Protein AF-A0A497JJU0-F1 (afdb_monomer_lite)

Radius of gyration: 14.18 Å; chains: 1; bounding box: 27×45×28 Å

pLDDT: mean 86.38, std 14.86, range [45.91, 98.19]

Foldseek 3Di:
DQDDDDVVDLVVVCVDPVVVVVLVVQVVVVVVDPDDDDDPDLDVVPGSVVVVCVVCVVVVHDAWRDRDVVHTDPVVVVVVPDDDD

Secondary structure (DSSP, 8-state):
---S--TT-HHHHTTSHHHHHHHHHHHHHHHHS------S-SSGGGSTHHHHHHHHHTTT-------BTTB--HHHHHHHTS---

Sequence (85 aa):
ELGGYRKGGYKRHMRTKLFREGIRRLLEIARQKRTCIMCMETNPKYCHRRHISAYLERRGVEVIHILKKGQTSLSQILKASKPNT

Structure (mmCIF, N/CA/C/O backbone):
data_AF-A0A497JJU0-F1
#
_entry.id   AF-A0A497JJU0-F1
#
loop_
_atom_site.group_PDB
_atom_site.id
_atom_site.type_symbol
_atom_site.label_atom_id
_atom_site.label_alt_id
_atom_site.label_comp_id
_atom_site.label_asym_id
_atom_site.label_entity_id
_atom_site.label_seq_id
_atom_site.pdbx_PDB_ins_code
_atom_site.Cartn_x
_atom_site.Cartn_y
_atom_site.Cartn_z
_atom_site.occupancy
_atom_site.B_iso_or_equiv
_atom_site.auth_seq_id
_atom_site.auth_comp_id
_atom_site.auth_asym_id
_atom_site.auth_atom_id
_atom_site.pdbx_PDB_model_num
ATOM 1 N N . GLU A 1 1 ? 7.758 -7.111 1.485 1.00 86.12 1 GLU A N 1
ATOM 2 C CA . GLU A 1 1 ? 8.079 -5.679 1.679 1.00 86.12 1 GLU A CA 1
ATOM 3 C C . GLU A 1 1 ? 7.256 -4.782 0.759 1.00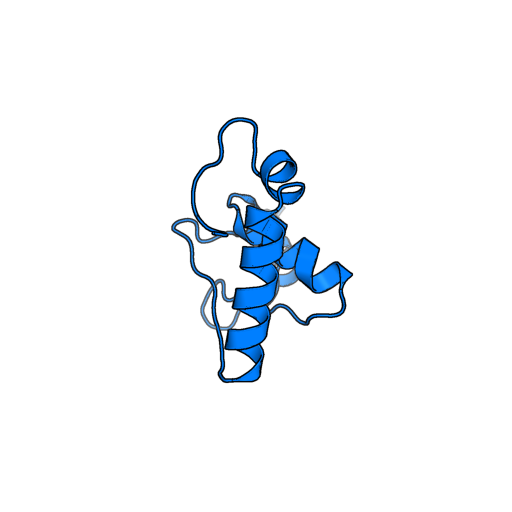 86.12 1 GLU A C 1
ATOM 5 O O . GLU A 1 1 ? 7.120 -5.095 -0.423 1.00 86.12 1 GLU A O 1
ATOM 10 N N . LEU A 1 2 ? 6.730 -3.669 1.283 1.00 95.06 2 LEU A N 1
ATOM 11 C CA . LEU A 1 2 ? 5.906 -2.716 0.521 1.00 95.06 2 LEU A CA 1
ATOM 12 C C . LEU A 1 2 ? 6.572 -1.347 0.299 1.00 95.06 2 LEU A C 1
ATOM 14 O O . LEU A 1 2 ? 6.185 -0.638 -0.625 1.00 95.06 2 LEU A O 1
ATOM 18 N N . GLY A 1 3 ? 7.567 -0.975 1.104 1.00 92.25 3 GLY A N 1
ATOM 19 C CA . GLY A 1 3 ? 8.227 0.328 1.000 1.00 92.25 3 GLY A CA 1
ATOM 20 C C . GLY A 1 3 ? 9.306 0.398 -0.083 1.00 92.25 3 GLY A C 1
ATOM 21 O O . GLY A 1 3 ? 9.652 -0.610 -0.706 1.00 92.25 3 GLY A O 1
ATOM 22 N N . GLY A 1 4 ? 9.859 1.598 -0.253 1.00 89.69 4 GLY A N 1
ATOM 23 C CA . GLY A 1 4 ? 11.097 1.844 -0.994 1.00 89.69 4 GLY A CA 1
ATOM 24 C C . GLY A 1 4 ? 10.959 2.003 -2.510 1.00 89.69 4 GLY A C 1
ATOM 25 O O . GLY A 1 4 ? 9.937 1.678 -3.125 1.00 89.69 4 GLY A O 1
ATOM 26 N N . TYR A 1 5 ? 12.036 2.511 -3.110 1.00 90.19 5 TYR A N 1
ATOM 27 C CA . TYR A 1 5 ? 12.216 2.556 -4.557 1.00 90.19 5 TYR A CA 1
ATOM 28 C C . TYR A 1 5 ? 12.391 1.138 -5.119 1.00 90.19 5 TYR A C 1
ATOM 30 O O . TYR A 1 5 ? 13.009 0.275 -4.497 1.00 90.19 5 TYR A O 1
ATOM 38 N N . ARG A 1 6 ? 11.838 0.874 -6.309 1.00 94.12 6 ARG A N 1
ATOM 39 C CA . ARG A 1 6 ? 11.888 -0.447 -6.955 1.00 94.12 6 ARG A CA 1
ATOM 40 C C . ARG A 1 6 ? 12.416 -0.303 -8.382 1.00 94.12 6 ARG A C 1
ATOM 42 O O . ARG A 1 6 ? 11.781 0.352 -9.210 1.00 94.12 6 ARG A O 1
ATOM 49 N N . LYS A 1 7 ? 13.551 -0.948 -8.679 1.00 91.12 7 LYS A N 1
ATOM 50 C CA . LYS A 1 7 ? 14.147 -0.985 -10.026 1.00 91.12 7 LYS A CA 1
ATOM 51 C C . LYS A 1 7 ? 13.146 -1.580 -11.027 1.00 91.12 7 LYS A C 1
ATOM 53 O O . LYS A 1 7 ? 12.572 -2.643 -10.787 1.00 91.12 7 LYS A O 1
ATOM 58 N N . GLY A 1 8 ? 12.910 -0.881 -12.138 1.00 92.25 8 GLY A N 1
ATOM 59 C CA . GLY A 1 8 ? 11.880 -1.250 -13.123 1.00 92.25 8 GLY A CA 1
ATOM 60 C C . GLY A 1 8 ? 10.450 -0.832 -12.746 1.00 92.25 8 GLY A C 1
ATOM 61 O O . GLY A 1 8 ? 9.494 -1.238 -13.405 1.00 92.25 8 GLY A O 1
ATOM 62 N N . GLY A 1 9 ? 10.293 -0.020 -11.697 1.00 95.19 9 GLY A N 1
ATOM 63 C CA . GLY A 1 9 ? 9.041 0.633 -11.336 1.00 95.19 9 GLY A CA 1
ATOM 64 C C . GLY A 1 9 ? 8.141 -0.179 -10.405 1.00 95.19 9 GLY A C 1
ATOM 65 O O . GLY A 1 9 ? 8.095 -1.412 -10.406 1.00 95.19 9 GLY A O 1
ATOM 66 N N . TYR A 1 10 ? 7.344 0.544 -9.618 1.00 96.19 10 TYR A N 1
ATOM 67 C CA . TYR A 1 10 ? 6.509 -0.064 -8.583 1.00 96.19 10 TYR A CA 1
ATOM 68 C C . TYR A 1 10 ? 5.401 -0.968 -9.158 1.00 96.19 10 TYR A C 1
ATOM 70 O O . TYR A 1 10 ? 5.087 -2.005 -8.584 1.00 96.19 10 TYR A O 1
ATOM 78 N N . LYS A 1 11 ? 4.869 -0.663 -10.353 1.00 95.94 11 LYS A N 1
ATOM 79 C CA . LYS A 1 11 ? 3.898 -1.534 -11.050 1.00 95.94 11 LYS A CA 1
ATOM 80 C C . LYS A 1 11 ? 4.465 -2.921 -11.391 1.00 95.94 11 LYS A C 1
ATOM 82 O O . LYS A 1 11 ? 3.707 -3.886 -11.476 1.00 95.94 11 LYS A O 1
ATOM 87 N N . ARG A 1 12 ? 5.779 -3.047 -11.616 1.00 96.94 12 ARG A N 1
ATOM 88 C CA . ARG A 1 12 ? 6.429 -4.354 -11.805 1.00 96.94 12 ARG A CA 1
ATOM 89 C C . ARG A 1 12 ? 6.534 -5.088 -10.471 1.00 96.94 12 ARG A C 1
ATOM 91 O O . ARG A 1 12 ? 6.175 -6.259 -10.406 1.00 96.94 12 ARG A O 1
ATOM 98 N N . HIS A 1 13 ? 6.912 -4.379 -9.403 1.00 97.56 13 HIS A N 1
ATOM 99 C CA . HIS A 1 13 ? 6.928 -4.922 -8.037 1.00 97.56 13 HIS A CA 1
ATOM 100 C C . HIS A 1 13 ? 5.571 -5.500 -7.622 1.00 97.56 13 HIS A C 1
ATOM 102 O O . HIS A 1 13 ? 5.523 -6.600 -7.082 1.00 97.56 13 HIS A O 1
ATOM 108 N N . MET A 1 14 ? 4.465 -4.832 -7.968 1.00 97.56 14 MET A N 1
ATOM 109 C CA . MET A 1 14 ? 3.101 -5.297 -7.665 1.00 97.56 14 MET A CA 1
ATOM 110 C C . MET A 1 14 ? 2.769 -6.705 -8.190 1.00 97.56 14 MET A C 1
ATOM 112 O O . MET A 1 14 ? 1.857 -7.347 -7.675 1.00 97.56 14 MET A O 1
ATOM 116 N N . ARG A 1 15 ? 3.490 -7.198 -9.205 1.00 96.94 15 ARG A N 1
ATOM 117 C CA . ARG A 1 15 ? 3.286 -8.538 -9.787 1.00 96.94 15 ARG A CA 1
ATOM 118 C C . ARG A 1 15 ? 4.057 -9.639 -9.046 1.00 96.94 15 ARG A C 1
ATOM 120 O O . ARG A 1 15 ? 3.808 -10.826 -9.251 1.00 96.94 15 ARG A O 1
ATOM 127 N N . THR A 1 16 ? 4.982 -9.264 -8.166 1.00 97.12 16 THR A N 1
ATOM 128 C CA . THR A 1 16 ? 5.859 -10.202 -7.453 1.00 97.12 16 THR A CA 1
ATOM 129 C C . THR A 1 16 ? 5.147 -10.903 -6.292 1.00 97.12 16 THR A C 1
ATOM 131 O O . THR A 1 16 ? 4.141 -10.421 -5.762 1.00 97.12 16 THR A O 1
ATOM 134 N N . LYS A 1 17 ? 5.697 -12.045 -5.860 1.00 97.44 17 LYS A N 1
ATOM 135 C CA . LYS A 1 17 ? 5.268 -12.735 -4.632 1.00 97.44 17 LYS A CA 1
ATOM 136 C C . LYS A 1 17 ? 5.506 -11.863 -3.392 1.00 97.44 17 LYS A C 1
ATOM 138 O O . LYS A 1 17 ? 4.623 -11.743 -2.551 1.00 97.44 17 LYS A O 1
ATOM 143 N N . LEU A 1 18 ? 6.641 -11.161 -3.355 1.00 96.75 18 LEU A N 1
ATOM 144 C CA . LEU A 1 18 ? 7.039 -10.291 -2.247 1.00 96.75 18 LEU A CA 1
ATOM 145 C C . LEU A 1 18 ? 6.039 -9.154 -1.982 1.00 96.75 18 LEU A C 1
ATOM 147 O O . LEU A 1 18 ? 5.803 -8.788 -0.827 1.00 96.75 18 LEU A O 1
ATOM 151 N N . PHE A 1 19 ? 5.450 -8.584 -3.038 1.00 97.69 19 PHE A N 1
ATOM 152 C CA . PHE A 1 19 ? 4.388 -7.590 -2.892 1.00 97.69 19 PHE A CA 1
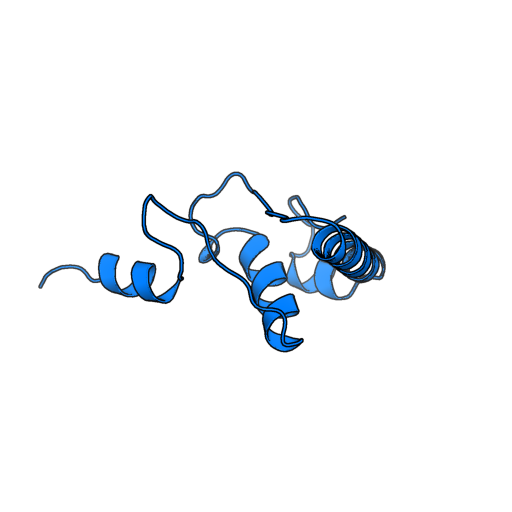ATOM 153 C C . PHE A 1 19 ? 3.117 -8.213 -2.307 1.00 97.69 19 PHE A C 1
ATOM 155 O O . PHE A 1 19 ? 2.570 -7.683 -1.342 1.00 97.69 19 PHE A O 1
ATOM 162 N N . ARG A 1 20 ? 2.675 -9.359 -2.843 1.00 97.44 20 ARG A N 1
ATOM 163 C CA . ARG A 1 20 ? 1.480 -10.073 -2.360 1.00 97.44 20 ARG A CA 1
ATOM 164 C C . ARG A 1 20 ? 1.601 -10.472 -0.888 1.00 97.44 20 ARG A C 1
ATOM 166 O O . ARG A 1 20 ? 0.679 -10.226 -0.117 1.00 97.44 20 ARG A O 1
ATOM 173 N N . GLU A 1 21 ? 2.751 -11.003 -0.486 1.00 98.19 21 GLU A N 1
ATOM 174 C CA . GLU A 1 21 ? 3.056 -11.320 0.915 1.00 98.19 21 GLU A CA 1
ATOM 175 C C . GLU A 1 21 ? 3.072 -10.064 1.793 1.00 98.19 21 GLU A C 1
ATOM 177 O O . GLU A 1 21 ? 2.554 -10.078 2.909 1.00 98.19 21 GLU A O 1
ATOM 182 N N . GLY A 1 22 ? 3.611 -8.956 1.274 1.00 97.75 22 GLY A N 1
ATOM 183 C CA . GLY A 1 22 ? 3.571 -7.660 1.946 1.00 97.75 22 GLY A CA 1
ATOM 184 C C . GLY A 1 22 ? 2.146 -7.173 2.208 1.00 97.75 22 GLY A C 1
ATOM 185 O O . GLY A 1 22 ? 1.858 -6.730 3.317 1.00 97.75 22 GLY A O 1
ATOM 186 N N . ILE A 1 23 ? 1.249 -7.289 1.223 1.00 97.81 23 ILE A N 1
ATOM 187 C CA . ILE A 1 23 ? -0.163 -6.924 1.392 1.00 97.81 23 ILE A CA 1
ATOM 188 C C . ILE A 1 23 ? -0.849 -7.836 2.408 1.00 97.81 23 ILE A C 1
ATOM 190 O O . ILE A 1 23 ? -1.543 -7.328 3.284 1.00 97.81 23 ILE A O 1
ATOM 194 N N . ARG A 1 24 ? -0.631 -9.157 2.336 1.00 97.69 24 ARG A N 1
ATOM 195 C CA . ARG A 1 24 ? -1.190 -10.108 3.312 1.00 97.69 24 ARG A CA 1
ATOM 196 C C . ARG A 1 24 ? -0.804 -9.709 4.737 1.00 97.69 24 ARG A C 1
ATOM 198 O O . ARG A 1 24 ? -1.676 -9.533 5.579 1.00 97.69 24 ARG A O 1
ATOM 205 N N . ARG A 1 25 ? 0.490 -9.476 4.974 1.00 97.44 25 ARG A N 1
ATOM 206 C CA . ARG A 1 25 ? 0.999 -9.064 6.288 1.00 97.44 25 ARG A CA 1
ATOM 207 C C . ARG A 1 25 ? 0.423 -7.721 6.738 1.00 97.44 25 ARG A C 1
ATOM 209 O O . ARG A 1 25 ? 0.087 -7.567 7.904 1.00 97.44 25 ARG A O 1
ATOM 216 N N . LEU A 1 26 ? 0.293 -6.751 5.830 1.00 97.00 26 LEU A N 1
ATOM 217 C CA . LEU A 1 26 ? -0.328 -5.463 6.148 1.00 97.00 26 LEU A CA 1
ATOM 218 C C . LEU A 1 26 ? -1.783 -5.639 6.606 1.00 97.00 26 LEU A C 1
ATOM 220 O O . LEU A 1 26 ? -2.178 -5.043 7.604 1.00 97.00 26 LEU A O 1
ATOM 224 N N . LEU A 1 27 ? -2.560 -6.467 5.905 1.00 96.19 27 LEU A N 1
ATOM 225 C CA . LEU A 1 27 ? -3.955 -6.738 6.253 1.00 96.19 27 LEU A CA 1
ATOM 226 C C . LEU A 1 27 ? -4.085 -7.491 7.581 1.00 96.19 27 LEU A C 1
ATOM 228 O O . LEU A 1 27 ? -4.970 -7.174 8.367 1.00 96.19 27 LEU A O 1
ATOM 232 N N . GLU A 1 28 ? -3.191 -8.434 7.869 1.00 97.06 28 GLU A N 1
ATOM 233 C CA . GLU A 1 28 ? -3.147 -9.121 9.168 1.00 97.06 28 GLU A CA 1
ATOM 234 C C . GLU A 1 28 ? -2.917 -8.147 10.322 1.00 97.06 28 GLU A C 1
ATOM 236 O O . GLU A 1 28 ? -3.634 -8.195 11.319 1.00 97.06 28 GLU A O 1
ATOM 241 N N . ILE A 1 29 ? -1.984 -7.206 10.159 1.00 96.56 29 ILE A N 1
ATOM 242 C CA . ILE A 1 29 ? -1.729 -6.164 11.160 1.00 96.56 29 ILE A CA 1
ATOM 243 C C . ILE A 1 29 ? -2.950 -5.240 11.292 1.00 96.56 29 ILE A C 1
ATOM 245 O O . ILE A 1 29 ? -3.368 -4.933 12.408 1.00 96.56 29 ILE A O 1
ATOM 249 N N . ALA A 1 30 ? -3.559 -4.839 10.171 1.00 95.19 30 ALA A N 1
ATOM 250 C CA . ALA A 1 30 ? -4.731 -3.964 10.159 1.00 95.19 30 ALA A CA 1
ATOM 251 C C . ALA A 1 30 ? -5.965 -4.585 10.838 1.00 95.19 30 ALA A C 1
ATOM 253 O O . ALA A 1 30 ? -6.766 -3.855 11.414 1.00 95.19 30 ALA A O 1
ATOM 254 N N . ARG A 1 31 ? -6.1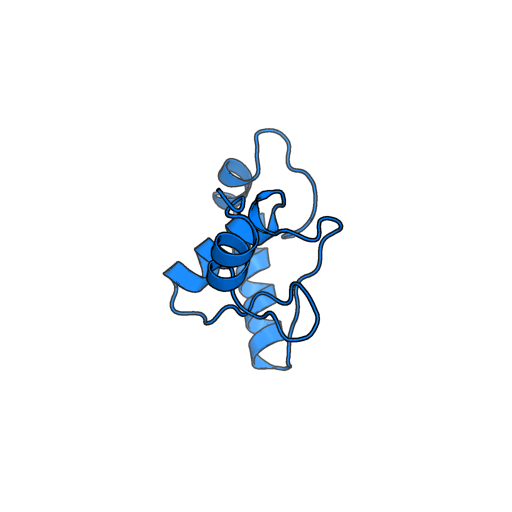02 -5.920 10.824 1.00 94.75 31 ARG A N 1
ATOM 255 C CA . ARG A 1 31 ? -7.161 -6.636 11.561 1.00 94.75 31 ARG A CA 1
ATOM 256 C C . ARG A 1 31 ? -6.961 -6.612 13.074 1.00 94.75 31 ARG A C 1
ATOM 258 O O . ARG A 1 31 ? -7.931 -6.749 13.807 1.00 94.75 31 ARG A O 1
ATOM 265 N N . GLN A 1 32 ? -5.721 -6.474 13.537 1.00 97.25 32 GLN A N 1
ATOM 266 C CA . GLN A 1 32 ? -5.386 -6.494 14.962 1.00 97.25 32 GLN A CA 1
ATOM 267 C C . GLN A 1 32 ? -5.380 -5.095 15.578 1.00 97.25 32 GLN A C 1
ATOM 269 O O . GLN A 1 32 ? -5.665 -4.940 16.762 1.00 97.25 32 GLN A O 1
ATOM 274 N N . LYS A 1 33 ? -5.014 -4.070 14.801 1.00 95.38 33 LYS A N 1
ATOM 275 C CA . LYS A 1 33 ? -4.884 -2.698 15.298 1.00 95.38 33 LYS A CA 1
ATOM 276 C C . LYS A 1 33 ? -5.007 -1.660 14.194 1.00 95.38 33 LYS A C 1
ATOM 278 O O . LYS A 1 33 ? -4.699 -1.911 13.027 1.00 95.38 33 LYS A O 1
ATOM 283 N N . ARG A 1 34 ? -5.361 -0.435 14.600 1.00 92.19 34 ARG A N 1
ATOM 284 C CA . ARG A 1 34 ? -5.315 0.750 13.732 1.00 92.19 34 ARG A CA 1
ATOM 285 C C . ARG A 1 34 ? -3.920 0.874 13.121 1.00 92.19 34 ARG A C 1
ATOM 287 O O . ARG A 1 34 ? -2.931 1.008 13.838 1.00 92.19 34 ARG A O 1
ATOM 294 N N . THR A 1 35 ? -3.855 0.814 11.796 1.00 94.19 35 THR A N 1
ATOM 295 C CA . THR A 1 35 ? -2.596 0.709 11.056 1.00 94.19 35 THR A CA 1
ATOM 296 C C . THR A 1 35 ? -2.484 1.833 10.040 1.00 94.19 35 THR A C 1
ATOM 298 O O . THR A 1 35 ? -3.426 2.110 9.302 1.00 94.19 35 THR A O 1
ATOM 301 N N . CYS A 1 36 ? -1.316 2.472 9.991 1.00 93.62 36 CYS A N 1
ATOM 302 C CA . CYS A 1 36 ? -0.991 3.520 9.030 1.00 93.62 36 CYS A CA 1
ATOM 303 C C . CYS A 1 36 ? 0.266 3.131 8.243 1.00 93.62 36 CYS A C 1
ATOM 305 O O . CYS A 1 36 ? 1.210 2.580 8.809 1.00 93.62 36 CYS A O 1
ATOM 307 N N . ILE A 1 37 ? 0.286 3.446 6.943 1.00 93.31 37 ILE A N 1
ATOM 308 C CA . ILE A 1 37 ? 1.481 3.344 6.099 1.00 93.31 37 ILE A CA 1
ATOM 309 C C . ILE A 1 37 ? 2.024 4.742 5.783 1.00 93.31 37 ILE A C 1
ATOM 311 O O . ILE A 1 37 ? 1.323 5.616 5.259 1.00 93.31 37 ILE A O 1
ATOM 315 N N . MET A 1 38 ? 3.304 4.955 6.075 1.00 91.81 38 MET A N 1
ATOM 316 C CA . MET A 1 38 ? 3.977 6.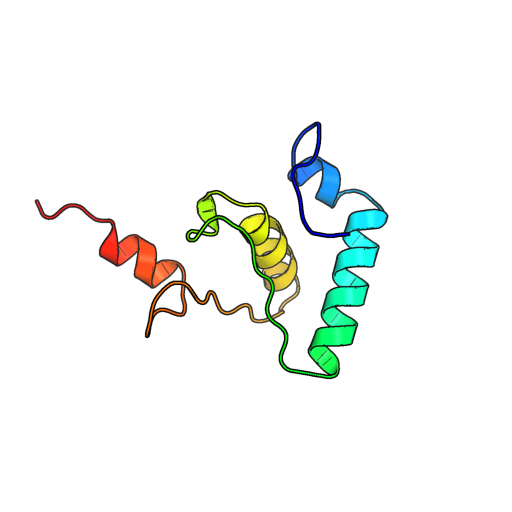241 5.886 1.00 91.81 38 MET A CA 1
ATOM 317 C C . MET A 1 38 ? 5.058 6.152 4.809 1.00 91.81 38 MET A C 1
ATOM 319 O O . MET A 1 38 ? 5.581 5.080 4.513 1.00 91.81 38 MET A O 1
ATOM 323 N N . CYS A 1 39 ? 5.356 7.291 4.192 1.00 90.75 39 CYS A N 1
ATOM 324 C CA . CYS A 1 39 ? 6.459 7.469 3.255 1.00 90.75 39 CYS A CA 1
ATOM 325 C C . CYS A 1 39 ? 6.978 8.909 3.377 1.00 90.75 39 CYS A C 1
ATOM 327 O O . CYS A 1 39 ? 6.341 9.718 4.051 1.00 90.75 39 CYS A O 1
ATOM 329 N N . MET A 1 40 ? 8.111 9.214 2.745 1.00 89.69 40 MET A N 1
ATOM 330 C CA . MET A 1 40 ? 8.754 10.526 2.828 1.00 89.69 40 MET A CA 1
ATOM 331 C C . MET A 1 40 ? 7.928 11.616 2.133 1.00 89.69 40 MET A C 1
ATOM 333 O O . MET A 1 40 ? 7.885 12.751 2.595 1.00 89.69 40 MET A O 1
ATOM 337 N N . GLU A 1 41 ? 7.238 11.288 1.042 1.00 89.50 41 GLU A N 1
ATOM 338 C CA . GLU A 1 41 ? 6.441 12.255 0.298 1.00 89.50 41 GLU A CA 1
ATOM 339 C C . GLU A 1 41 ? 5.060 12.453 0.930 1.00 89.50 41 GLU A C 1
ATOM 341 O O . GLU A 1 41 ? 4.303 11.499 1.164 1.00 89.50 41 GLU A O 1
ATOM 346 N N . THR A 1 42 ? 4.682 13.720 1.101 1.00 83.50 42 THR A N 1
ATOM 347 C CA . THR A 1 42 ? 3.377 14.126 1.633 1.00 83.50 42 THR A CA 1
ATOM 348 C C . THR A 1 42 ? 2.223 13.703 0.727 1.00 83.50 42 THR A C 1
ATOM 350 O O . THR A 1 42 ? 1.218 13.187 1.209 1.00 83.50 42 THR A O 1
ATOM 353 N N . ASN A 1 43 ? 2.351 13.897 -0.592 1.00 83.31 43 ASN A N 1
ATOM 354 C CA . ASN A 1 43 ? 1.280 13.616 -1.548 1.00 83.31 43 ASN A CA 1
ATOM 355 C C . ASN A 1 43 ? 1.410 12.190 -2.129 1.00 83.31 43 ASN A C 1
ATOM 357 O O . ASN A 1 43 ? 2.363 11.922 -2.868 1.00 83.31 43 ASN A O 1
ATOM 361 N N . PRO A 1 44 ? 0.431 11.291 -1.889 1.00 85.19 44 PRO A N 1
ATOM 362 C CA . PRO A 1 44 ? 0.443 9.922 -2.395 1.00 85.19 44 PRO A CA 1
ATOM 363 C C . PRO A 1 44 ? 0.617 9.826 -3.909 1.00 85.19 44 PRO A C 1
ATOM 365 O O . PRO A 1 44 ? 1.218 8.862 -4.378 1.00 85.19 44 PRO A O 1
ATOM 368 N N . LYS A 1 45 ? 0.162 10.834 -4.675 1.00 85.56 45 LYS A N 1
ATOM 369 C CA . LYS A 1 45 ? 0.307 10.898 -6.138 1.00 85.56 45 LYS A CA 1
ATOM 370 C C . LYS A 1 45 ? 1.747 10.674 -6.594 1.00 85.56 45 LYS A C 1
ATOM 372 O O . LYS A 1 45 ? 1.933 10.133 -7.682 1.00 85.56 45 LYS A O 1
ATOM 377 N N . TYR A 1 46 ? 2.738 11.048 -5.790 1.00 88.25 46 TYR A N 1
ATOM 378 C CA . TYR A 1 46 ? 4.149 11.000 -6.171 1.00 88.25 46 TYR A CA 1
ATOM 379 C C . TYR A 1 46 ? 4.938 9.865 -5.519 1.00 88.25 46 TYR A C 1
ATOM 381 O O . TYR A 1 46 ? 6.096 9.675 -5.867 1.00 88.25 46 TYR A O 1
ATOM 389 N N . CYS A 1 47 ? 4.322 9.062 -4.648 1.00 92.00 47 CYS A N 1
ATOM 390 C CA . CYS A 1 47 ? 5.023 7.9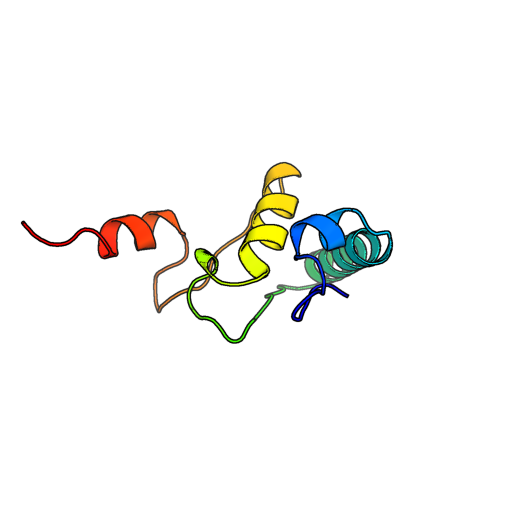86 -3.955 1.00 92.00 47 CYS A CA 1
ATOM 391 C C . CYS A 1 47 ? 4.402 6.616 -4.187 1.00 92.00 47 CYS A C 1
ATOM 393 O O . CYS A 1 47 ? 3.366 6.447 -4.835 1.00 92.00 47 CYS A O 1
ATOM 395 N N . HIS A 1 48 ? 5.050 5.593 -3.636 1.00 94.44 48 HIS A N 1
ATOM 396 C CA . HIS A 1 48 ? 4.593 4.219 -3.779 1.00 94.44 48 HIS A CA 1
ATOM 397 C C . HIS A 1 48 ? 3.229 3.964 -3.117 1.00 94.44 48 HIS A C 1
ATOM 399 O O . HIS A 1 48 ? 2.512 3.048 -3.529 1.00 94.44 48 HIS A O 1
ATOM 405 N N . ARG A 1 49 ? 2.828 4.788 -2.135 1.00 94.56 49 ARG A N 1
ATOM 406 C CA . ARG A 1 49 ? 1.569 4.608 -1.398 1.00 94.56 49 ARG A CA 1
ATOM 407 C C . ARG A 1 49 ? 0.338 4.649 -2.306 1.00 94.56 49 ARG A C 1
ATOM 409 O O . ARG A 1 49 ? -0.579 3.886 -2.033 1.00 94.56 49 ARG A O 1
ATOM 416 N N . ARG A 1 50 ? 0.340 5.398 -3.426 1.00 93.31 50 ARG A N 1
ATOM 417 C CA . ARG A 1 50 ? -0.774 5.369 -4.411 1.00 93.31 50 ARG A CA 1
ATOM 418 C C . ARG A 1 50 ? -1.034 3.986 -4.996 1.00 93.31 50 ARG A C 1
ATOM 420 O O . ARG A 1 50 ? -2.153 3.655 -5.361 1.00 93.31 50 ARG A O 1
ATOM 427 N N . HIS A 1 51 ? 0.018 3.186 -5.156 1.00 95.56 51 HIS A N 1
ATOM 428 C CA . HIS A 1 51 ? -0.102 1.858 -5.741 1.00 95.56 51 HIS A CA 1
ATOM 429 C C . HIS A 1 51 ? -0.658 0.867 -4.724 1.00 95.56 51 HIS A C 1
ATOM 431 O O . HIS A 1 51 ? -1.457 0.007 -5.092 1.00 95.56 51 HIS A O 1
ATOM 437 N N . ILE A 1 52 ? -0.249 1.011 -3.461 1.00 96.38 52 ILE A N 1
ATOM 438 C CA . ILE A 1 52 ? -0.764 0.215 -2.348 1.00 96.38 52 ILE A CA 1
ATOM 439 C C . ILE A 1 52 ? -2.233 0.570 -2.097 1.00 96.38 52 ILE A C 1
ATOM 441 O O . ILE A 1 52 ? -3.057 -0.338 -2.102 1.00 96.38 52 ILE A O 1
ATOM 445 N N . SER A 1 53 ? -2.572 1.860 -1.958 1.00 95.06 53 SER A N 1
ATOM 446 C CA . SER A 1 53 ? -3.951 2.306 -1.710 1.00 95.06 53 SER A CA 1
ATOM 447 C C . SER A 1 53 ? -4.888 1.820 -2.808 1.00 95.06 53 SER A C 1
ATOM 449 O O . SER A 1 53 ? -5.806 1.063 -2.523 1.00 95.06 53 SER A O 1
ATOM 451 N N . ALA A 1 54 ? -4.556 2.080 -4.074 1.00 95.00 54 ALA A N 1
ATOM 452 C CA . ALA A 1 54 ? -5.383 1.641 -5.193 1.00 95.00 54 ALA A CA 1
ATOM 453 C C . ALA A 1 54 ? -5.515 0.108 -5.282 1.00 95.00 54 ALA A C 1
ATOM 455 O O . ALA A 1 54 ? -6.503 -0.409 -5.799 1.00 95.00 54 ALA A O 1
ATOM 456 N N . TYR A 1 55 ? -4.508 -0.653 -4.836 1.00 96.75 55 TYR A N 1
ATOM 457 C CA . TYR A 1 55 ? -4.586 -2.117 -4.801 1.00 96.75 55 TYR A CA 1
ATOM 458 C C . TYR A 1 55 ? -5.531 -2.632 -3.708 1.00 96.75 55 TYR A C 1
ATOM 460 O O . TYR A 1 55 ? -6.205 -3.642 -3.933 1.00 96.75 55 TYR A O 1
ATOM 468 N N . LEU A 1 56 ? -5.545 -1.961 -2.555 1.00 95.75 56 LEU A N 1
ATOM 469 C CA . LEU A 1 56 ? -6.409 -2.249 -1.412 1.00 95.75 56 LEU A CA 1
ATOM 470 C C . LEU A 1 56 ? -7.860 -1.832 -1.694 1.00 95.75 56 LEU A C 1
ATOM 472 O O . LEU A 1 56 ? -8.762 -2.648 -1.530 1.00 95.75 56 LEU A O 1
ATOM 476 N N . GLU A 1 57 ? -8.074 -0.630 -2.227 1.00 94.75 57 GLU A N 1
ATOM 477 C CA . GLU A 1 57 ? -9.397 -0.108 -2.601 1.00 94.75 57 GLU A CA 1
ATOM 478 C C . GLU A 1 57 ? -10.091 -1.011 -3.628 1.00 94.75 57 GLU A C 1
ATOM 480 O O . GLU A 1 57 ? -11.247 -1.383 -3.454 1.00 94.75 57 GLU A O 1
ATOM 485 N N . ARG A 1 58 ? -9.362 -1.486 -4.653 1.00 95.75 58 ARG A N 1
ATOM 486 C CA . ARG A 1 58 ? -9.890 -2.474 -5.620 1.00 95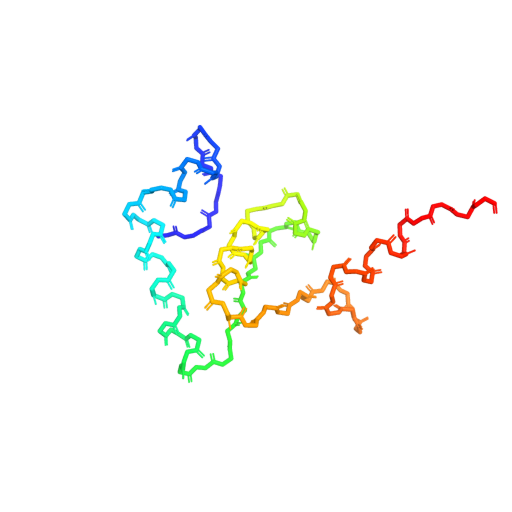.75 58 ARG A CA 1
ATOM 487 C C . ARG A 1 58 ? -10.290 -3.817 -4.995 1.00 95.75 58 ARG A C 1
ATOM 489 O O . ARG A 1 58 ? -10.899 -4.633 -5.675 1.00 95.75 58 ARG A O 1
ATOM 496 N N . ARG A 1 59 ? -9.910 -4.078 -3.743 1.00 94.38 59 ARG A N 1
ATOM 497 C CA . ARG A 1 59 ? -10.282 -5.270 -2.963 1.00 94.38 59 ARG A CA 1
ATOM 498 C C . ARG A 1 59 ? -11.334 -4.967 -1.897 1.00 94.38 59 ARG A C 1
ATOM 500 O O . ARG A 1 59 ? -11.539 -5.792 -1.016 1.00 94.38 59 ARG A O 1
ATOM 507 N N . GLY A 1 60 ? -11.969 -3.796 -1.960 1.00 92.12 60 GLY A N 1
ATOM 508 C CA . GLY A 1 60 ? -12.999 -3.383 -1.009 1.00 92.12 60 GLY A CA 1
ATOM 509 C C . GLY A 1 60 ? -12.453 -2.953 0.352 1.00 92.12 60 GLY A C 1
ATOM 510 O O . GLY A 1 60 ? -13.218 -2.842 1.302 1.00 92.12 60 GLY A O 1
ATOM 511 N N . VAL A 1 61 ? -11.143 -2.721 0.474 1.00 93.75 61 VAL A N 1
ATOM 512 C CA . VAL A 1 61 ? -10.557 -2.195 1.711 1.00 93.75 61 VAL A CA 1
ATOM 513 C C . VAL A 1 61 ? -10.674 -0.676 1.697 1.00 93.75 61 VAL A C 1
ATOM 515 O O . VAL A 1 61 ? -10.174 -0.028 0.777 1.00 93.75 61 VAL A O 1
ATOM 518 N N . GLU A 1 62 ? -11.294 -0.110 2.729 1.00 91.19 62 GLU A N 1
ATOM 519 C CA . GLU A 1 62 ? -11.338 1.337 2.924 1.00 91.19 62 GLU A CA 1
ATOM 520 C C . GLU A 1 62 ? -9.932 1.877 3.226 1.00 91.19 62 GLU A C 1
ATOM 522 O O . GLU A 1 62 ? -9.240 1.401 4.131 1.00 91.19 62 GLU A O 1
ATOM 527 N N . VAL A 1 63 ? -9.499 2.881 2.461 1.00 91.50 63 VAL A N 1
ATOM 528 C CA . VAL A 1 63 ? -8.211 3.550 2.657 1.00 91.50 63 VAL A CA 1
ATOM 529 C C . VAL A 1 63 ? -8.439 5.036 2.894 1.00 91.50 63 VAL A C 1
ATOM 531 O O . VAL A 1 63 ? -8.993 5.742 2.058 1.00 91.50 63 VAL A O 1
ATOM 534 N N . ILE A 1 64 ? -7.945 5.522 4.033 1.00 90.19 64 ILE A N 1
ATOM 535 C CA . ILE A 1 64 ? -8.022 6.933 4.416 1.00 90.19 64 ILE A CA 1
ATOM 536 C C . ILE A 1 64 ? -6.654 7.585 4.198 1.00 90.19 64 ILE A C 1
ATOM 538 O O . ILE A 1 64 ? -5.634 7.126 4.720 1.00 90.19 64 ILE A O 1
ATOM 542 N N . HIS A 1 65 ? -6.619 8.681 3.439 1.00 88.69 65 HIS A N 1
ATOM 543 C CA . HIS A 1 65 ? -5.391 9.414 3.146 1.00 88.69 65 HIS A CA 1
ATOM 544 C C . HIS A 1 65 ? -5.190 10.561 4.137 1.00 88.69 65 HIS A C 1
ATOM 546 O O . HIS A 1 65 ? -5.780 11.622 3.983 1.00 88.69 65 HIS A O 1
ATOM 552 N N . ILE A 1 66 ? -4.310 10.379 5.122 1.00 87.12 66 ILE A N 1
ATOM 553 C CA . ILE A 1 66 ? -3.939 11.427 6.087 1.00 87.12 66 ILE A CA 1
ATOM 554 C C . ILE A 1 66 ? -2.904 12.354 5.437 1.00 87.12 66 ILE A C 1
ATOM 556 O O . ILE A 1 66 ? -1.760 11.949 5.224 1.00 87.12 66 ILE A O 1
ATOM 560 N N . LEU A 1 67 ? -3.309 13.575 5.080 1.00 82.00 67 LEU A N 1
ATOM 561 C CA . LEU A 1 67 ? -2.497 14.480 4.250 1.00 82.00 67 LEU A CA 1
ATOM 562 C C . LEU A 1 67 ? -2.092 15.751 4.992 1.00 82.00 67 LEU A C 1
ATOM 564 O O . LEU A 1 67 ? -0.923 16.124 5.019 1.00 82.00 67 LEU A O 1
ATOM 568 N N . LYS A 1 68 ? -3.082 16.414 5.586 1.00 76.12 68 LYS A N 1
ATOM 569 C CA . LYS A 1 68 ? -2.959 17.616 6.414 1.00 76.12 68 LYS A CA 1
ATOM 570 C C . LYS A 1 68 ? -3.992 17.526 7.533 1.00 76.12 68 LYS A C 1
ATOM 572 O O . LYS A 1 68 ? -4.905 16.701 7.470 1.00 76.12 68 LYS A O 1
ATOM 577 N N . LYS A 1 69 ? -3.870 18.377 8.553 1.00 74.56 69 LYS A N 1
ATOM 578 C CA . LYS A 1 69 ? -4.868 18.472 9.627 1.00 74.56 69 LYS A CA 1
ATOM 579 C C . LYS A 1 69 ? -6.264 18.674 9.015 1.00 74.56 69 LYS A C 1
ATOM 581 O O . LYS A 1 69 ? -6.465 19.614 8.255 1.00 74.56 69 LYS A O 1
ATOM 586 N N . GLY A 1 70 ? -7.191 17.760 9.307 1.00 73.06 70 GLY A N 1
ATOM 587 C CA . GLY A 1 70 ? -8.564 17.783 8.782 1.00 73.06 70 GLY A CA 1
ATOM 588 C C . GLY A 1 70 ? -8.745 17.283 7.341 1.00 73.06 70 GLY A C 1
ATOM 589 O O . GLY A 1 70 ? -9.873 17.256 6.860 1.00 73.06 70 GLY A O 1
ATOM 590 N N . GLN A 1 71 ? -7.680 16.860 6.651 1.00 69.75 71 GLN A N 1
ATOM 591 C CA . GLN A 1 71 ? -7.747 16.401 5.263 1.00 69.75 71 GLN A CA 1
ATOM 592 C C . GLN A 1 71 ? -7.466 14.899 5.157 1.00 69.75 71 GLN A C 1
ATOM 594 O O . GLN A 1 71 ? -6.333 14.450 5.363 1.00 69.75 71 GLN A O 1
ATOM 599 N N . THR A 1 72 ? -8.511 14.144 4.811 1.00 73.62 72 THR A N 1
ATOM 600 C CA . THR A 1 72 ? -8.542 12.672 4.854 1.00 73.62 72 THR A CA 1
ATOM 601 C C . THR A 1 72 ? -8.779 12.009 3.490 1.00 73.62 72 THR A C 1
ATOM 603 O O . THR A 1 72 ? -8.753 10.782 3.389 1.00 73.62 72 THR A O 1
ATOM 606 N N . SER A 1 73 ? -8.984 12.792 2.421 1.00 66.44 73 SER A N 1
ATOM 607 C CA . SER A 1 73 ? -9.265 12.275 1.073 1.00 66.44 73 SER A CA 1
ATOM 608 C C . SER A 1 73 ? -8.433 12.944 -0.029 1.00 66.44 73 SER A C 1
ATOM 610 O O . SER A 1 73 ? -8.074 14.123 0.046 1.00 66.44 73 SER A O 1
ATOM 612 N N . LEU A 1 74 ? -8.163 12.198 -1.107 1.00 64.81 74 LEU A N 1
ATOM 613 C CA . LEU A 1 74 ? -7.476 12.725 -2.296 1.00 64.81 74 LEU A CA 1
ATOM 614 C C . LEU A 1 74 ? -8.325 13.752 -3.059 1.00 64.81 74 LEU A C 1
ATOM 616 O O . LEU A 1 74 ? -7.777 14.690 -3.637 1.00 64.81 74 LEU A O 1
ATOM 620 N N . SER A 1 75 ? -9.653 13.621 -3.039 1.00 61.34 75 SER A N 1
ATOM 621 C CA . SER A 1 75 ? -10.571 14.567 -3.688 1.00 61.34 75 SER A CA 1
ATOM 622 C C . SER A 1 75 ? -10.471 15.971 -3.080 1.00 61.34 75 SER A C 1
ATOM 624 O O . SER A 1 75 ? -10.523 16.964 -3.807 1.00 61.34 75 SER A O 1
ATOM 626 N N . GLN A 1 76 ? -10.222 16.071 -1.771 1.00 56.34 76 GLN A N 1
ATOM 627 C CA . GLN A 1 76 ? -9.936 17.343 -1.102 1.00 56.34 76 GLN A CA 1
ATOM 628 C C . GLN A 1 76 ? -8.608 17.972 -1.575 1.00 56.34 76 GLN A C 1
ATOM 630 O O . GLN A 1 76 ? -8.493 19.195 -1.578 1.00 56.34 76 GLN A O 1
ATOM 635 N N . ILE A 1 77 ? -7.616 17.184 -2.031 1.00 54.66 77 ILE A N 1
ATOM 636 C CA . ILE A 1 77 ? -6.360 17.728 -2.599 1.00 54.66 77 ILE A CA 1
ATOM 637 C C . ILE A 1 77 ? -6.628 18.397 -3.942 1.00 54.66 77 ILE A C 1
ATOM 639 O O . ILE A 1 77 ? -6.143 19.499 -4.195 1.00 54.66 77 ILE A O 1
ATOM 643 N N . LEU A 1 78 ? -7.377 17.717 -4.813 1.00 54.72 78 LEU A N 1
ATOM 644 C CA . LEU A 1 78 ? -7.647 18.194 -6.169 1.00 54.72 78 LEU A CA 1
ATOM 645 C C . LEU A 1 78 ? -8.436 19.508 -6.159 1.00 54.72 78 LEU A C 1
ATOM 647 O O . LEU A 1 78 ? -8.194 20.360 -7.007 1.00 54.72 78 LEU A O 1
ATOM 651 N N . LYS A 1 79 ? -9.317 19.707 -5.170 1.00 53.53 79 LYS A N 1
ATOM 652 C CA . LYS A 1 79 ? -10.017 20.984 -4.958 1.00 53.53 79 LYS A CA 1
ATOM 653 C C . LYS A 1 79 ? -9.073 22.104 -4.509 1.00 53.53 79 LYS A C 1
ATOM 655 O O . LYS A 1 79 ? -9.170 23.202 -5.035 1.00 53.53 79 LYS A O 1
ATOM 660 N N . ALA A 1 80 ? -8.134 21.816 -3.606 1.00 55.41 80 ALA A N 1
ATOM 661 C CA . ALA A 1 80 ? -7.159 22.796 -3.114 1.00 55.41 80 ALA A CA 1
ATOM 662 C C . ALA A 1 80 ? -6.044 23.142 -4.123 1.00 55.41 80 ALA A C 1
ATOM 664 O O . ALA A 1 80 ? -5.298 24.087 -3.902 1.00 55.41 80 ALA A O 1
ATOM 665 N N . SER A 1 81 ? -5.898 22.360 -5.199 1.00 54.28 81 SER A N 1
ATOM 666 C CA . SER A 1 81 ? -4.851 22.537 -6.218 1.00 54.28 81 SER A CA 1
ATOM 667 C C . SER A 1 81 ? -5.361 23.182 -7.513 1.00 54.28 81 SER A C 1
ATOM 669 O O . SER A 1 81 ? -4.599 23.270 -8.474 1.00 54.28 81 SER A O 1
ATOM 671 N N . LYS A 1 82 ? -6.636 23.598 -7.584 1.00 47.31 82 LYS A N 1
ATOM 672 C CA . LYS A 1 82 ? -7.105 24.432 -8.697 1.00 47.31 82 LYS A CA 1
ATOM 673 C C . LYS A 1 82 ? -6.548 25.848 -8.492 1.00 47.31 82 LYS A C 1
ATOM 675 O O . LYS A 1 82 ? -6.800 26.408 -7.427 1.00 47.31 82 LYS A O 1
ATOM 680 N N . PRO A 1 83 ? -5.786 26.416 -9.445 1.00 48.56 83 PRO A N 1
ATOM 681 C CA . PRO A 1 83 ? -5.435 27.827 -9.372 1.00 48.56 83 PRO A CA 1
ATOM 682 C C . PRO A 1 83 ? -6.727 28.652 -9.400 1.00 48.56 83 PRO A C 1
ATOM 684 O O . PRO A 1 83 ? -7.627 28.346 -10.185 1.00 48.56 83 PRO A O 1
ATOM 687 N N . ASN A 1 84 ? -6.822 29.658 -8.527 1.00 48.69 84 ASN A N 1
ATOM 688 C CA . ASN A 1 84 ? -7.804 30.724 -8.694 1.00 48.69 84 ASN A CA 1
ATOM 689 C C . ASN A 1 84 ? -7.514 31.375 -10.050 1.00 48.69 84 ASN A C 1
ATOM 691 O O . ASN A 1 84 ? -6.440 31.950 -10.228 1.00 48.69 84 ASN A O 1
ATOM 695 N N . THR A 1 85 ? -8.426 31.204 -11.002 1.00 45.91 85 THR A N 1
ATOM 696 C CA . THR A 1 85 ? -8.619 32.184 -12.076 1.00 45.91 85 THR A CA 1
ATOM 697 C C . THR A 1 85 ? -9.059 33.500 -11.468 1.00 45.91 85 THR A C 1
ATOM 699 O O . THR A 1 85 ? -9.934 33.424 -10.572 1.00 45.91 85 THR A O 1
#